Protein AF-A0AAN4ZI98-F1 (afdb_monomer_lite)

Radius of gyration: 16.09 Å; chains: 1; bounding box: 43×40×34 Å

pLDDT: mean 83.06, std 13.45, range [39.44, 96.44]

Structure (mmCIF, N/CA/C/O backbone):
data_AF-A0AAN4ZI98-F1
#
_entry.id   AF-A0AAN4ZI98-F1
#
loop_
_atom_site.group_PDB
_atom_site.id
_atom_site.type_symbol
_atom_site.label_atom_id
_atom_site.label_alt_id
_atom_site.label_comp_id
_atom_site.label_asym_id
_atom_site.label_entity_id
_atom_site.label_seq_id
_atom_site.pdbx_PDB_ins_code
_atom_site.Cartn_x
_atom_site.Cartn_y
_atom_site.Cartn_z
_atom_site.occupancy
_atom_site.B_iso_or_equiv
_atom_site.auth_seq_id
_atom_site.auth_comp_id
_atom_site.auth_asym_id
_atom_site.auth_atom_id
_atom_site.pdbx_PDB_model_num
ATOM 1 N N . ALA A 1 1 ? -13.590 -30.250 -12.563 1.00 41.94 1 ALA A N 1
ATOM 2 C CA . ALA A 1 1 ? -13.206 -28.828 -12.480 1.00 41.94 1 ALA A CA 1
ATOM 3 C C . ALA A 1 1 ? -14.104 -28.148 -11.459 1.00 41.94 1 ALA A C 1
ATOM 5 O O . ALA A 1 1 ? -15.319 -28.166 -11.634 1.00 41.94 1 ALA A O 1
ATOM 6 N N . ILE A 1 2 ? -13.540 -27.618 -10.373 1.00 40.16 2 ILE A N 1
ATOM 7 C CA . ILE A 1 2 ? -14.292 -26.759 -9.455 1.00 40.16 2 ILE A CA 1
ATOM 8 C C . ILE A 1 2 ? -14.674 -25.524 -10.275 1.00 40.16 2 ILE A C 1
ATOM 10 O O . ILE A 1 2 ? -13.798 -24.783 -10.714 1.00 40.16 2 ILE A O 1
ATOM 14 N N . LYS A 1 3 ? -15.969 -25.350 -10.568 1.00 39.44 3 LYS A N 1
ATOM 15 C CA . LYS A 1 3 ? -16.488 -24.109 -11.150 1.00 39.44 3 LYS A CA 1
ATOM 16 C C . LYS A 1 3 ? -16.166 -23.010 -10.143 1.00 39.44 3 LYS A C 1
ATOM 18 O O . LYS A 1 3 ? -16.832 -22.928 -9.113 1.00 39.44 3 LYS A O 1
ATOM 23 N N . TYR A 1 4 ? -15.136 -22.207 -10.407 1.00 49.66 4 TYR A N 1
ATOM 24 C CA . TYR A 1 4 ? -14.963 -20.945 -9.702 1.00 49.66 4 TYR A CA 1
ATOM 25 C C . TYR A 1 4 ? -16.296 -20.214 -9.826 1.00 49.66 4 TYR A C 1
ATOM 27 O O . TYR A 1 4 ? -16.778 -19.986 -10.938 1.00 49.66 4 TYR A O 1
ATOM 35 N N . ARG A 1 5 ? -16.949 -19.994 -8.677 1.00 48.66 5 ARG A N 1
ATOM 36 C CA . ARG A 1 5 ? -18.193 -19.231 -8.574 1.00 48.66 5 ARG A CA 1
ATOM 37 C C . ARG A 1 5 ? -18.019 -17.999 -9.451 1.00 48.66 5 ARG A C 1
ATOM 39 O O . ARG A 1 5 ? -17.002 -17.321 -9.329 1.00 48.66 5 ARG A O 1
ATOM 46 N N . SER A 1 6 ? -18.973 -17.764 -10.348 1.00 51.09 6 SER A N 1
ATOM 47 C CA . SER A 1 6 ? -19.081 -16.510 -11.086 1.00 51.09 6 SER A CA 1
ATOM 48 C C . SER A 1 6 ? -18.722 -15.367 -10.142 1.00 51.09 6 SER A C 1
ATOM 50 O O . SER A 1 6 ? -19.364 -15.247 -9.092 1.00 51.09 6 SER A O 1
ATOM 52 N N . LEU A 1 7 ? -17.690 -14.582 -10.473 1.00 56.00 7 LEU A N 1
ATOM 53 C CA . LEU A 1 7 ? -17.457 -13.306 -9.799 1.00 56.00 7 LEU A CA 1
ATOM 54 C C . LEU A 1 7 ? -18.823 -12.611 -9.725 1.00 56.00 7 LEU A C 1
ATOM 56 O O . LEU A 1 7 ? -19.497 -12.545 -10.761 1.00 56.00 7 LEU A O 1
ATOM 60 N N . PRO A 1 8 ? -19.301 -12.198 -8.537 1.00 58.81 8 PRO A N 1
ATOM 61 C CA . PRO A 1 8 ? -20.594 -11.543 -8.448 1.00 58.81 8 PRO A CA 1
ATOM 62 C C . PRO A 1 8 ? -20.569 -10.374 -9.431 1.00 58.81 8 PRO A C 1
ATOM 64 O O . PRO A 1 8 ? -19.648 -9.562 -9.373 1.00 58.81 8 PRO A O 1
ATOM 67 N N . GLN A 1 9 ? -21.555 -10.279 -10.330 1.00 68.56 9 GLN A N 1
ATOM 68 C CA . GLN A 1 9 ? -21.661 -9.203 -11.335 1.00 68.56 9 GLN A CA 1
ATOM 69 C C . GLN A 1 9 ? -21.655 -7.788 -10.712 1.00 68.56 9 GLN A C 1
ATOM 71 O O . GLN A 1 9 ? -21.629 -6.782 -11.415 1.00 68.56 9 GLN A O 1
ATOM 76 N N . HIS A 1 10 ? -21.674 -7.709 -9.384 1.00 85.75 10 HIS A N 1
ATOM 77 C CA . HIS A 1 10 ? -21.617 -6.516 -8.560 1.00 85.75 10 HIS A CA 1
ATOM 78 C C . HIS A 1 10 ? -20.208 -5.980 -8.316 1.00 85.75 10 HIS A C 1
ATOM 80 O O . HIS A 1 10 ? -20.113 -4.856 -7.839 1.00 85.75 10 HIS A O 1
ATOM 86 N N . PHE A 1 11 ? -19.139 -6.719 -8.630 1.00 90.25 11 PHE A N 1
ATOM 87 C CA . PHE A 1 11 ? -17.771 -6.271 -8.357 1.00 90.25 11 PHE A CA 1
ATOM 88 C C . PHE A 1 11 ? -16.889 -6.252 -9.601 1.00 90.25 11 PHE A C 1
ATOM 90 O O . PHE A 1 11 ? -17.046 -7.067 -10.514 1.00 90.25 11 PHE A O 1
ATOM 97 N N . ARG A 1 12 ? -15.931 -5.326 -9.615 1.00 91.50 12 ARG A N 1
ATOM 98 C CA . ARG A 1 12 ? -14.900 -5.209 -10.648 1.00 91.50 12 ARG A CA 1
ATOM 99 C C . ARG A 1 12 ? -13.541 -5.044 -9.999 1.00 91.50 12 ARG A C 1
ATOM 101 O O . ARG A 1 12 ? -13.379 -4.253 -9.078 1.00 91.50 12 ARG A O 1
ATOM 108 N N . PHE A 1 13 ? -12.571 -5.781 -10.519 1.00 92.19 13 PHE A N 1
ATOM 109 C CA . PHE A 1 13 ? -11.185 -5.711 -10.087 1.00 92.19 13 PHE A CA 1
ATOM 110 C C . PHE A 1 13 ? -10.368 -5.000 -11.156 1.00 92.19 13 PHE A C 1
ATOM 112 O O . PHE A 1 13 ? -10.475 -5.325 -12.340 1.00 92.19 13 PHE A O 1
ATOM 119 N N . GLU A 1 14 ? -9.548 -4.048 -10.735 1.00 92.94 14 GLU A N 1
ATOM 120 C CA . GLU A 1 14 ? -8.612 -3.346 -11.605 1.00 92.94 14 GLU A CA 1
ATOM 121 C C . GLU A 1 14 ? -7.183 -3.495 -11.082 1.00 92.94 14 GLU A C 1
ATOM 123 O O . GLU A 1 14 ? -6.971 -3.455 -9.868 1.00 92.94 14 GLU A O 1
ATOM 128 N N . PRO A 1 15 ? -6.175 -3.624 -11.961 1.00 93.62 15 PRO A N 1
ATOM 129 C CA . PRO A 1 15 ? -4.786 -3.502 -11.548 1.00 93.62 15 PRO A CA 1
ATOM 130 C C . PRO A 1 15 ? -4.524 -2.125 -10.929 1.00 93.62 15 PRO A C 1
ATOM 132 O O . PRO A 1 15 ? -4.861 -1.091 -11.512 1.00 93.62 15 PRO A O 1
ATOM 135 N N . ILE A 1 16 ? -3.871 -2.104 -9.770 1.00 94.19 16 ILE A N 1
ATOM 136 C CA . ILE A 1 16 ? -3.456 -0.857 -9.120 1.00 94.19 16 ILE A CA 1
ATOM 137 C C . ILE A 1 16 ? -2.446 -0.097 -9.996 1.00 94.19 16 ILE A C 1
ATOM 139 O O . ILE A 1 16 ? -1.593 -0.694 -10.653 1.00 94.19 16 ILE A O 1
ATOM 143 N N . ARG A 1 17 ? -2.572 1.236 -10.010 1.00 93.62 17 ARG A N 1
ATOM 144 C CA . ARG A 1 17 ? -1.844 2.202 -10.849 1.00 93.62 17 ARG A CA 1
ATOM 145 C C . ARG A 1 17 ? -1.714 3.519 -10.085 1.00 93.62 17 ARG A C 1
ATOM 147 O O . ARG A 1 17 ? -2.433 3.730 -9.115 1.00 93.62 17 ARG A O 1
ATOM 154 N N . ALA A 1 18 ? -0.861 4.425 -10.562 1.00 93.69 18 ALA A N 1
ATOM 155 C CA . ALA A 1 18 ? -0.568 5.695 -9.890 1.00 93.69 18 ALA A CA 1
ATOM 156 C C . ALA A 1 18 ? -1.815 6.525 -9.526 1.00 93.69 18 ALA A C 1
ATOM 158 O O . ALA A 1 18 ? -1.909 7.036 -8.415 1.00 93.69 18 ALA A O 1
ATOM 159 N N . HIS A 1 19 ? -2.809 6.608 -10.416 1.00 94.69 19 HIS A N 1
ATOM 160 C CA . HIS A 1 19 ? -4.032 7.383 -10.165 1.00 94.69 19 HIS A CA 1
ATOM 161 C C . HIS A 1 19 ? -4.936 6.792 -9.069 1.00 94.69 19 HIS A C 1
ATOM 163 O O . HIS A 1 19 ? -5.827 7.483 -8.586 1.00 94.69 19 HIS A O 1
ATOM 169 N N . HIS A 1 20 ? -4.709 5.540 -8.658 1.00 95.88 20 HIS A N 1
ATOM 170 C CA . HIS A 1 20 ? -5.452 4.904 -7.573 1.00 95.88 20 HIS A CA 1
ATOM 171 C C . HIS A 1 20 ? -4.945 5.312 -6.183 1.00 95.88 20 HIS A C 1
ATOM 173 O O . HIS A 1 20 ? -5.630 5.036 -5.203 1.00 95.88 20 HIS A O 1
ATOM 179 N N . LEU A 1 21 ? -3.782 5.972 -6.068 1.00 95.31 21 LEU A N 1
ATOM 180 C CA . LEU A 1 21 ? -3.165 6.286 -4.772 1.00 95.31 21 LEU A CA 1
ATOM 181 C C . LEU A 1 21 ? -4.126 6.966 -3.773 1.00 95.31 21 LEU A C 1
ATOM 183 O O . LEU A 1 21 ? -4.202 6.483 -2.646 1.00 95.31 21 LEU A O 1
ATOM 187 N N . PRO A 1 22 ? -4.928 7.989 -4.141 1.00 95.88 22 PRO A N 1
ATOM 188 C CA . PRO A 1 22 ? -5.882 8.584 -3.202 1.00 95.88 22 PRO A CA 1
ATOM 189 C C . PRO A 1 22 ? -6.909 7.577 -2.661 1.00 95.88 22 PRO A C 1
ATOM 191 O O . PRO A 1 22 ? -7.165 7.532 -1.462 1.00 95.88 22 PRO A O 1
ATOM 194 N N . GLN A 1 23 ? -7.443 6.708 -3.525 1.00 96.44 23 GLN A N 1
ATOM 195 C CA . GLN A 1 23 ? -8.422 5.688 -3.133 1.00 96.44 23 GLN A CA 1
ATOM 196 C C . GLN A 1 23 ? -7.801 4.606 -2.244 1.00 96.44 23 GLN A C 1
ATOM 198 O O . GLN A 1 23 ? -8.464 4.088 -1.346 1.00 96.44 23 GLN A O 1
ATOM 203 N N . LEU A 1 24 ? -6.531 4.271 -2.484 1.00 95.50 24 LEU A N 1
ATOM 204 C CA . LEU A 1 24 ? -5.779 3.344 -1.642 1.00 95.50 24 LEU A CA 1
ATOM 205 C C . LEU A 1 24 ? -5.535 3.933 -0.254 1.00 95.50 24 LEU A C 1
ATOM 207 O O . LEU A 1 24 ? -5.764 3.236 0.727 1.00 95.50 24 LEU A O 1
ATOM 211 N N . MET A 1 25 ? -5.181 5.218 -0.158 1.00 95.00 25 MET A N 1
ATOM 212 C CA . MET A 1 25 ? -5.038 5.901 1.133 1.00 95.00 25 MET A CA 1
ATOM 213 C C . MET A 1 25 ? -6.348 5.901 1.929 1.00 95.00 25 MET A C 1
ATOM 215 O O . MET A 1 25 ? -6.334 5.630 3.130 1.00 95.00 25 MET A O 1
ATOM 219 N N . ASP A 1 26 ? -7.486 6.140 1.274 1.00 94.75 26 ASP A N 1
ATOM 220 C CA . ASP A 1 26 ? -8.800 6.093 1.929 1.00 94.75 26 ASP A CA 1
ATOM 221 C C . ASP A 1 26 ? -9.171 4.674 2.394 1.00 94.75 26 ASP A C 1
ATOM 223 O O . ASP A 1 26 ? -9.702 4.484 3.493 1.00 94.75 26 ASP A O 1
ATOM 227 N N . LEU A 1 27 ? -8.876 3.655 1.579 1.00 94.75 27 LEU A N 1
ATOM 228 C CA . LEU A 1 27 ? -9.049 2.249 1.950 1.00 94.75 27 LEU A CA 1
ATOM 229 C C . LEU A 1 27 ? -8.142 1.851 3.120 1.00 94.75 27 LEU A C 1
ATOM 231 O O . LEU A 1 27 ? -8.621 1.238 4.072 1.00 94.75 27 LEU A O 1
ATOM 235 N N . GLY A 1 28 ? -6.864 2.223 3.069 1.00 92.25 28 GLY A N 1
ATOM 236 C CA . GLY A 1 28 ? -5.880 1.936 4.106 1.00 92.25 28 GLY A CA 1
ATOM 237 C C . GLY A 1 28 ? -6.194 2.638 5.426 1.00 92.25 28 GLY A C 1
ATOM 238 O O . GLY A 1 28 ? -6.060 2.027 6.481 1.00 92.25 28 GLY A O 1
ATOM 239 N N . LYS A 1 29 ? -6.727 3.866 5.383 1.00 91.88 29 LYS A N 1
ATOM 240 C CA . LYS A 1 29 ? -7.248 4.551 6.575 1.00 91.88 29 LYS A CA 1
ATOM 241 C C . LYS A 1 29 ? -8.344 3.738 7.263 1.00 91.88 29 LYS A C 1
ATOM 243 O O . LYS A 1 29 ? -8.290 3.577 8.477 1.00 91.88 29 LYS A O 1
ATOM 248 N N . ARG A 1 30 ? -9.328 3.236 6.506 1.00 90.00 30 ARG A N 1
ATOM 249 C CA . ARG A 1 30 ? -10.403 2.392 7.063 1.00 90.00 30 ARG A CA 1
ATOM 250 C C . ARG A 1 30 ? -9.850 1.084 7.621 1.00 90.00 30 ARG A C 1
ATOM 252 O O . ARG A 1 30 ? -10.215 0.698 8.718 1.00 90.00 30 ARG A O 1
ATOM 259 N N . TYR A 1 31 ? -8.923 0.454 6.901 1.00 88.31 31 TYR A N 1
ATOM 260 C CA . TYR A 1 31 ? -8.255 -0.758 7.369 1.00 88.31 31 TYR A CA 1
ATOM 261 C C . TYR A 1 31 ? -7.542 -0.544 8.711 1.00 88.31 31 TYR A C 1
ATOM 263 O O . TYR A 1 31 ? -7.766 -1.316 9.632 1.00 88.31 31 TYR A O 1
ATOM 271 N N . LEU A 1 32 ? -6.749 0.525 8.856 1.00 88.38 32 LEU A N 1
ATOM 272 C CA . LEU A 1 32 ? -6.025 0.828 10.099 1.00 88.38 32 LEU A CA 1
ATOM 273 C C . LEU A 1 32 ? -6.949 1.028 11.306 1.00 88.38 32 LEU A C 1
ATOM 275 O O . LEU A 1 32 ? -6.560 0.706 12.422 1.00 88.38 32 LEU A O 1
ATOM 279 N N . GLN A 1 33 ? -8.163 1.546 11.097 1.00 87.69 33 GLN A N 1
ATOM 280 C CA . GLN A 1 33 ? -9.143 1.716 12.176 1.00 87.69 33 GLN A CA 1
ATOM 281 C C . GLN A 1 33 ? -9.622 0.376 12.747 1.00 87.69 33 GLN A C 1
ATOM 283 O O . GLN A 1 33 ? -9.932 0.305 13.936 1.00 87.69 33 GLN A O 1
ATOM 288 N N . ASP A 1 34 ? -9.636 -0.670 11.921 1.00 88.06 34 ASP A N 1
ATOM 289 C CA . ASP A 1 34 ? -10.156 -1.995 12.262 1.00 88.06 34 ASP A CA 1
ATOM 290 C C . ASP A 1 34 ? -9.043 -3.043 12.474 1.00 88.06 34 ASP A C 1
ATOM 292 O O . ASP A 1 34 ? -9.329 -4.184 12.838 1.00 88.06 34 ASP A O 1
ATOM 296 N N . GLU A 1 35 ? -7.773 -2.692 12.240 1.00 88.00 35 GLU A N 1
ATOM 297 C CA . GLU A 1 35 ? -6.647 -3.626 12.312 1.00 88.00 35 GLU A CA 1
ATOM 298 C C . GLU A 1 35 ? -6.212 -3.851 13.776 1.00 88.00 35 GLU A C 1
ATOM 300 O O . GLU A 1 35 ? -5.832 -2.894 14.457 1.00 88.00 35 GLU A O 1
ATOM 305 N N . PRO A 1 36 ? -6.251 -5.095 14.296 1.00 86.75 36 PRO A N 1
ATOM 306 C CA . PRO A 1 36 ? -6.023 -5.363 15.717 1.00 86.75 36 PRO A CA 1
ATOM 307 C C . PRO A 1 36 ? -4.668 -4.894 16.258 1.00 86.75 36 PRO A C 1
ATOM 309 O O . PRO A 1 36 ? -4.599 -4.430 17.398 1.00 86.75 36 PRO A O 1
ATOM 312 N N . VAL A 1 37 ? -3.588 -5.003 15.477 1.00 84.31 37 VAL A N 1
ATOM 313 C CA . VAL A 1 37 ? -2.251 -4.563 15.904 1.00 84.31 37 VAL A CA 1
ATOM 314 C C . VAL A 1 37 ? -2.178 -3.037 15.942 1.00 84.31 37 VAL A C 1
ATOM 316 O O . VAL A 1 37 ? -1.685 -2.476 16.919 1.00 84.31 37 VAL A O 1
ATOM 319 N N . ALA A 1 38 ? -2.733 -2.352 14.943 1.00 84.25 38 ALA A N 1
ATOM 320 C CA . ALA A 1 38 ? -2.849 -0.901 14.922 1.00 84.25 38 ALA A CA 1
ATOM 321 C C . ALA A 1 38 ? -3.646 -0.388 16.131 1.00 84.25 38 ALA A C 1
ATOM 323 O O . ALA A 1 38 ? -3.205 0.550 16.796 1.00 84.25 38 ALA A O 1
ATOM 324 N N . GLN A 1 39 ? -4.759 -1.043 16.480 1.00 86.25 39 GLN A N 1
ATOM 325 C CA . GLN A 1 39 ? -5.527 -0.716 17.685 1.00 86.25 39 GLN A CA 1
ATOM 326 C C . GLN A 1 39 ? -4.714 -0.938 18.968 1.00 86.25 39 GLN A C 1
ATOM 328 O O . GLN A 1 39 ? -4.700 -0.068 19.839 1.00 86.25 39 GLN A O 1
ATOM 333 N N . ALA A 1 40 ? -4.005 -2.067 19.079 1.00 85.25 40 ALA A N 1
ATOM 334 C CA . ALA A 1 40 ? -3.186 -2.384 20.250 1.00 85.25 40 ALA A CA 1
ATOM 335 C C . ALA A 1 40 ? -2.026 -1.393 20.458 1.00 85.25 40 ALA A C 1
ATOM 337 O O . ALA A 1 40 ? -1.650 -1.118 21.597 1.00 85.25 40 ALA A O 1
ATOM 338 N N . LEU A 1 41 ? -1.482 -0.841 19.371 1.00 81.94 41 LEU A N 1
ATOM 339 C CA . LEU A 1 41 ? -0.369 0.112 19.390 1.00 81.94 41 LEU A CA 1
ATOM 340 C C . LEU A 1 41 ? -0.814 1.584 19.415 1.00 81.94 41 LEU A C 1
ATOM 342 O O . LEU A 1 41 ? 0.033 2.477 19.457 1.00 81.94 41 LEU A O 1
ATOM 346 N N . GLY A 1 42 ? -2.122 1.865 19.386 1.00 84.50 42 GLY A N 1
ATOM 347 C CA . GLY A 1 42 ? -2.633 3.237 19.292 1.00 84.50 42 GLY A CA 1
ATOM 348 C C . GLY A 1 42 ? -2.234 3.935 17.984 1.00 84.50 42 GLY A C 1
ATOM 349 O O . GLY A 1 42 ? -2.064 5.157 17.941 1.00 84.50 42 GLY A O 1
ATOM 350 N N . THR A 1 43 ? -2.040 3.159 16.921 1.00 83.69 43 THR A N 1
ATOM 351 C CA . THR A 1 43 ? -1.689 3.652 15.591 1.00 83.69 43 THR A CA 1
ATOM 352 C C . THR A 1 43 ? -2.886 4.367 14.964 1.00 83.69 43 THR A C 1
ATOM 354 O O . THR A 1 43 ? -4.008 3.865 14.974 1.00 83.69 43 THR A O 1
ATOM 357 N N . THR A 1 44 ? -2.649 5.540 14.380 1.00 84.56 44 THR A N 1
ATOM 358 C CA . THR A 1 44 ? -3.647 6.331 13.653 1.00 84.56 44 THR A CA 1
ATOM 359 C C . THR A 1 44 ? -3.151 6.643 12.246 1.00 84.56 44 THR A C 1
ATOM 361 O O . THR A 1 44 ? -1.961 6.550 11.947 1.00 84.56 44 THR A O 1
ATOM 364 N N . ILE A 1 45 ? -4.048 7.058 11.351 1.00 84.69 45 ILE A N 1
ATOM 365 C CA . ILE A 1 45 ? -3.623 7.471 10.008 1.00 84.69 45 ILE A CA 1
ATOM 366 C C . ILE A 1 45 ? -2.688 8.683 10.066 1.00 84.69 45 ILE A C 1
ATOM 368 O O . ILE A 1 45 ? -1.785 8.793 9.247 1.00 84.69 45 ILE A O 1
ATOM 372 N N . GLU A 1 46 ? -2.866 9.584 11.031 1.00 85.56 46 GLU A N 1
ATOM 373 C CA . GLU A 1 46 ? -2.027 10.769 11.202 1.00 85.56 46 GLU A CA 1
ATOM 374 C C . GLU A 1 46 ? -0.587 10.392 11.557 1.00 85.56 46 GLU A C 1
ATOM 376 O O . GLU A 1 46 ? 0.339 11.023 11.052 1.00 85.56 46 GLU A O 1
ATOM 381 N N . ASN A 1 47 ? -0.400 9.354 12.378 1.00 85.06 47 ASN A N 1
ATOM 382 C CA . ASN A 1 47 ? 0.925 8.905 12.796 1.00 85.06 47 ASN A CA 1
ATOM 383 C C . ASN A 1 47 ? 1.524 7.803 11.911 1.00 85.06 47 ASN A C 1
ATOM 385 O O . ASN A 1 47 ? 2.665 7.447 12.155 1.00 85.06 47 ASN A O 1
ATOM 389 N N . THR A 1 48 ? 0.808 7.289 10.900 1.00 87.06 48 THR A N 1
ATOM 390 C CA . THR A 1 48 ? 1.324 6.283 9.940 1.00 87.06 48 THR A CA 1
ATOM 391 C C . THR A 1 48 ? 1.132 6.629 8.473 1.00 87.06 48 THR A C 1
ATOM 393 O O . THR A 1 48 ? 1.328 5.788 7.590 1.00 87.06 48 THR A O 1
ATOM 396 N N . ARG A 1 49 ? 0.767 7.880 8.182 1.00 89.75 49 ARG A N 1
ATOM 397 C CA . ARG A 1 49 ? 0.465 8.332 6.824 1.00 89.75 49 ARG A CA 1
ATOM 398 C C . ARG A 1 49 ? 1.608 8.054 5.854 1.00 89.75 49 ARG A C 1
ATOM 400 O O . ARG A 1 49 ? 1.340 7.568 4.758 1.00 89.75 49 ARG A O 1
ATOM 407 N N . ASN A 1 50 ? 2.846 8.369 6.235 1.00 89.62 50 ASN A N 1
ATOM 408 C CA . ASN A 1 50 ? 3.987 8.273 5.328 1.00 89.62 50 ASN A CA 1
ATOM 409 C C . ASN A 1 50 ? 4.349 6.808 5.085 1.00 89.62 50 ASN A C 1
ATOM 411 O O . ASN A 1 50 ? 4.632 6.431 3.948 1.00 89.62 50 ASN A O 1
ATOM 415 N N . GLY A 1 51 ? 4.282 5.978 6.131 1.00 87.94 51 GLY A N 1
ATOM 416 C CA . GLY A 1 51 ? 4.444 4.528 6.009 1.00 87.94 51 GLY A CA 1
ATOM 417 C C . GLY A 1 51 ? 3.396 3.902 5.089 1.00 87.94 51 GLY A C 1
ATOM 418 O O . GLY A 1 51 ? 3.742 3.176 4.156 1.00 87.94 51 GLY A O 1
ATOM 419 N N . LEU A 1 52 ? 2.119 4.232 5.292 1.00 89.62 52 LEU A N 1
ATOM 420 C CA . LEU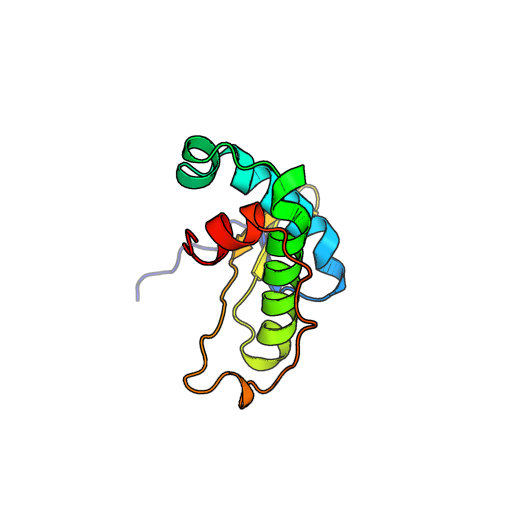 A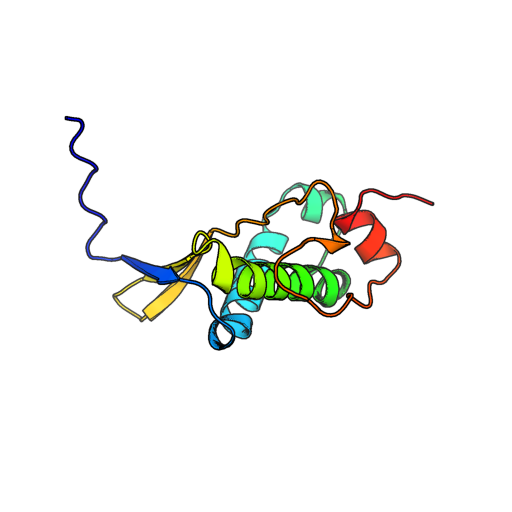 1 52 ? 1.022 3.714 4.473 1.00 89.62 52 LEU A CA 1
ATOM 421 C C . LEU A 1 52 ? 1.117 4.183 3.014 1.00 89.62 52 LEU A C 1
ATOM 423 O O . LEU A 1 52 ? 0.949 3.385 2.089 1.00 89.62 52 LEU A O 1
ATOM 427 N N . GLU A 1 53 ? 1.416 5.463 2.795 1.00 91.75 53 GLU A N 1
ATOM 428 C CA . GLU A 1 53 ? 1.593 6.013 1.451 1.00 91.75 53 GLU A CA 1
ATOM 429 C C . GLU A 1 53 ? 2.752 5.334 0.723 1.00 91.75 53 GLU A C 1
ATOM 431 O O . GLU A 1 53 ? 2.600 4.929 -0.431 1.00 91.75 53 GLU A O 1
ATOM 436 N N . TYR A 1 54 ? 3.878 5.135 1.406 1.00 90.00 54 TYR A N 1
ATOM 437 C CA . TYR A 1 54 ? 5.022 4.425 0.850 1.00 90.00 54 TYR A CA 1
ATOM 438 C C . TYR A 1 54 ? 4.693 2.992 0.459 1.00 90.00 54 TYR A C 1
ATOM 440 O O . TYR A 1 54 ? 5.037 2.567 -0.642 1.00 90.00 54 TYR A O 1
ATOM 448 N N . LEU A 1 55 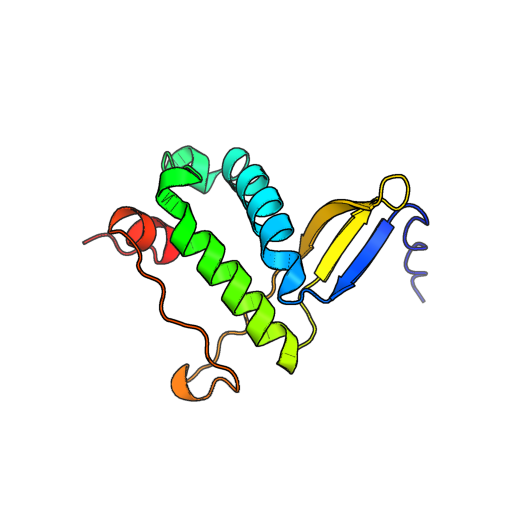? 3.977 2.261 1.313 1.00 88.94 55 LEU A N 1
ATOM 449 C CA . LEU A 1 55 ? 3.514 0.918 0.988 1.00 88.94 55 LEU A CA 1
ATOM 450 C C . LEU A 1 55 ? 2.658 0.933 -0.290 1.00 88.94 55 LEU A C 1
ATOM 452 O O . LEU A 1 55 ? 2.922 0.184 -1.232 1.00 88.94 55 LEU A O 1
ATOM 456 N N . HIS A 1 56 ? 1.690 1.841 -0.407 1.00 92.31 56 HIS A N 1
ATOM 457 C CA . HIS A 1 56 ? 0.888 1.942 -1.629 1.00 92.31 56 HIS A CA 1
ATOM 458 C C . HIS A 1 56 ? 1.706 2.340 -2.864 1.00 92.31 56 HIS A C 1
ATOM 460 O O . HIS A 1 56 ? 1.503 1.763 -3.936 1.00 92.31 56 HIS A O 1
ATOM 466 N N . GLN A 1 57 ? 2.658 3.263 -2.737 1.00 91.62 57 GLN A N 1
ATOM 467 C CA . GLN A 1 57 ? 3.565 3.634 -3.827 1.00 91.62 57 GLN A CA 1
ATOM 468 C C . GLN A 1 57 ? 4.458 2.461 -4.250 1.00 91.62 57 GLN A C 1
ATOM 470 O O . GLN A 1 57 ? 4.621 2.214 -5.448 1.00 91.62 57 GLN A O 1
ATOM 475 N N . TYR A 1 58 ? 4.964 1.688 -3.289 1.00 89.19 58 TYR A N 1
ATOM 476 C CA . TYR A 1 58 ? 5.728 0.473 -3.549 1.00 89.19 58 TYR A CA 1
ATOM 477 C C . TYR A 1 58 ? 4.892 -0.547 -4.312 1.00 89.19 58 TYR A C 1
ATOM 479 O O . TYR A 1 58 ? 5.339 -1.081 -5.326 1.00 89.19 58 TYR A O 1
ATOM 487 N N . ALA A 1 59 ? 3.656 -0.780 -3.873 1.00 90.12 59 ALA A N 1
ATOM 488 C CA . ALA A 1 59 ? 2.735 -1.679 -4.550 1.00 90.12 59 ALA A CA 1
ATOM 489 C C . ALA A 1 59 ? 2.444 -1.233 -5.986 1.00 90.12 59 ALA A C 1
ATOM 491 O O . ALA A 1 59 ? 2.471 -2.060 -6.892 1.00 90.12 59 ALA A O 1
ATOM 492 N N . ILE A 1 60 ? 2.212 0.066 -6.213 1.00 91.88 60 ILE A N 1
ATOM 493 C CA . ILE A 1 60 ? 2.013 0.643 -7.551 1.00 91.88 60 ILE A CA 1
ATOM 494 C C . ILE A 1 60 ? 3.237 0.387 -8.440 1.00 91.88 60 ILE A C 1
ATOM 496 O O . ILE A 1 60 ? 3.080 -0.073 -9.574 1.00 91.88 60 ILE A O 1
ATOM 500 N N . ALA A 1 61 ? 4.443 0.655 -7.933 1.00 90.12 61 ALA A N 1
ATOM 501 C CA . ALA A 1 61 ? 5.686 0.449 -8.672 1.00 90.12 61 ALA A CA 1
ATOM 502 C C . ALA A 1 61 ? 5.911 -1.038 -8.988 1.00 90.12 61 ALA A C 1
ATOM 504 O O . ALA A 1 61 ? 6.130 -1.400 -10.145 1.00 90.12 61 ALA A O 1
ATOM 505 N N . ALA A 1 62 ? 5.754 -1.912 -7.994 1.00 88.69 62 ALA A N 1
ATOM 506 C CA . ALA A 1 62 ? 5.849 -3.359 -8.154 1.00 88.69 62 ALA A CA 1
ATOM 507 C C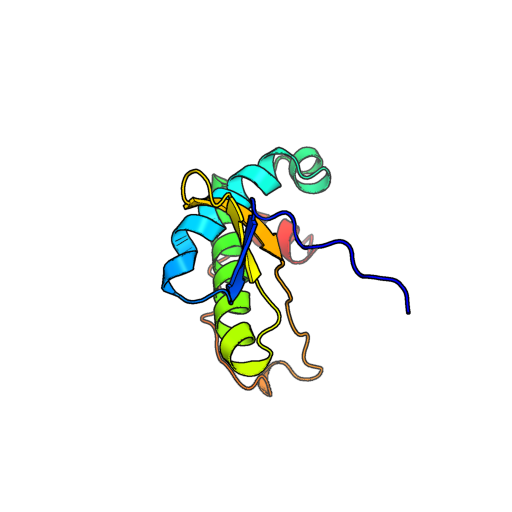 . ALA A 1 62 ? 4.820 -3.906 -9.155 1.00 88.69 62 ALA A C 1
ATOM 509 O O . ALA A 1 62 ? 5.119 -4.828 -9.918 1.00 88.69 62 ALA A O 1
ATOM 510 N N . ASN A 1 63 ? 3.621 -3.318 -9.210 1.00 89.62 63 ASN A N 1
ATOM 511 C CA . ASN A 1 63 ? 2.571 -3.769 -10.117 1.00 89.62 63 ASN A CA 1
ATOM 512 C C . ASN A 1 63 ? 2.920 -3.573 -11.596 1.00 89.62 63 ASN A C 1
ATOM 514 O O . ASN A 1 63 ? 2.384 -4.294 -12.434 1.00 89.62 63 ASN A O 1
ATOM 518 N N . SER A 1 64 ? 3.837 -2.653 -11.917 1.00 82.06 64 SER A N 1
ATOM 519 C CA . SER A 1 64 ? 4.363 -2.494 -13.281 1.00 82.06 64 SER A CA 1
ATOM 520 C C . SER A 1 64 ? 5.172 -3.707 -13.762 1.00 82.06 64 SER A C 1
ATOM 522 O O . SER A 1 64 ? 5.355 -3.879 -14.965 1.00 82.06 64 SER A O 1
ATOM 524 N N . VAL A 1 65 ? 5.612 -4.566 -12.835 1.00 82.38 65 VAL A N 1
ATOM 525 C CA . VAL A 1 65 ? 6.453 -5.735 -13.114 1.00 82.38 65 VAL A CA 1
ATOM 526 C C . VAL A 1 65 ? 5.719 -7.043 -12.843 1.00 82.38 65 VAL A C 1
ATOM 528 O O . VAL A 1 65 ? 5.808 -7.971 -13.641 1.00 82.38 65 VAL A O 1
ATOM 531 N N . VAL A 1 66 ? 5.004 -7.134 -11.718 1.00 78.56 66 VAL A N 1
ATOM 532 C CA . VAL A 1 66 ? 4.402 -8.397 -11.253 1.00 78.56 66 VAL A CA 1
ATOM 533 C C . VAL A 1 66 ? 2.894 -8.463 -11.531 1.00 78.56 66 VAL A C 1
ATOM 535 O O . VAL A 1 66 ? 2.344 -9.554 -11.608 1.00 78.56 66 VAL A O 1
ATOM 538 N N . ALA A 1 67 ? 2.227 -7.319 -11.741 1.00 80.38 67 ALA A N 1
ATOM 539 C CA . ALA A 1 67 ? 0.799 -7.202 -12.073 1.00 80.38 67 ALA A CA 1
ATOM 540 C C . ALA A 1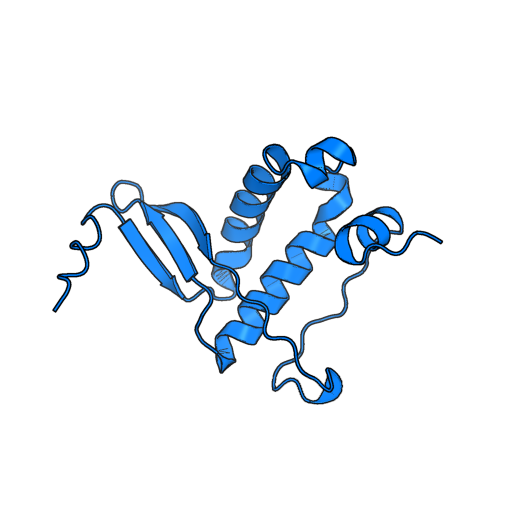 67 ? -0.169 -7.989 -11.152 1.00 80.38 67 ALA A C 1
ATOM 542 O O . ALA A 1 67 ? -1.214 -8.467 -11.594 1.00 80.38 67 ALA A O 1
ATOM 543 N N . THR A 1 68 ? 0.169 -8.130 -9.869 1.00 83.88 68 THR A N 1
ATOM 544 C CA . THR A 1 68 ? -0.571 -8.938 -8.886 1.00 83.88 68 THR A CA 1
ATOM 545 C C . THR A 1 68 ? -1.461 -8.133 -7.937 1.00 83.88 68 THR A C 1
ATOM 547 O O . THR A 1 68 ? -2.405 -8.686 -7.377 1.00 83.88 68 THR A O 1
ATOM 550 N N . SER A 1 69 ? -1.195 -6.840 -7.750 1.00 93.19 69 SER A N 1
ATOM 551 C CA . SER A 1 69 ? -1.974 -5.981 -6.853 1.00 93.19 69 SER A CA 1
ATOM 552 C C . SER A 1 69 ? -3.222 -5.436 -7.553 1.00 93.19 69 SER A C 1
ATOM 554 O O . SER A 1 69 ? -3.162 -4.963 -8.696 1.00 93.19 69 SER A O 1
ATOM 556 N N . GLN A 1 70 ? -4.361 -5.473 -6.863 1.00 95.19 70 GLN A N 1
ATOM 557 C CA . GLN A 1 70 ? -5.669 -5.125 -7.420 1.00 95.19 70 GLN A CA 1
ATOM 558 C C . GLN A 1 70 ? -6.476 -4.242 -6.472 1.00 95.19 70 GLN A C 1
ATOM 560 O O . GLN A 1 70 ? -6.415 -4.396 -5.255 1.00 95.19 70 GLN A O 1
ATOM 565 N N . ILE A 1 71 ? -7.278 -3.348 -7.038 1.00 95.94 71 ILE A N 1
ATOM 566 C CA . ILE A 1 71 ? -8.314 -2.595 -6.332 1.00 95.94 71 ILE A CA 1
ATOM 567 C C . ILE A 1 71 ? -9.682 -3.139 -6.753 1.00 95.94 71 ILE A C 1
ATOM 569 O O . ILE A 1 71 ? -9.894 -3.484 -7.917 1.00 95.94 71 ILE A O 1
ATOM 573 N N . CYS A 1 72 ? -10.588 -3.275 -5.789 1.00 95.25 72 CYS A N 1
ATOM 574 C CA . CYS A 1 72 ? -11.930 -3.803 -5.990 1.00 95.25 72 CYS A CA 1
ATOM 575 C C . CYS A 1 72 ? -12.957 -2.679 -5.863 1.00 95.25 72 CYS A C 1
ATOM 577 O O . CYS A 1 72 ? -12.957 -1.935 -4.877 1.00 95.25 72 CYS A O 1
ATOM 579 N N . TYR A 1 73 ? -13.853 -2.605 -6.840 1.00 94.88 73 TYR A N 1
ATOM 580 C CA . TYR A 1 73 ? -14.965 -1.670 -6.880 1.00 94.88 73 TYR A CA 1
ATOM 581 C C . TYR A 1 73 ? -16.294 -2.400 -6.798 1.00 94.88 73 TYR A C 1
ATOM 583 O O . TYR A 1 73 ? -16.475 -3.453 -7.412 1.00 94.88 73 TYR A O 1
ATOM 591 N N . GLU A 1 74 ? -17.252 -1.786 -6.115 1.00 93.62 74 GLU A N 1
ATOM 592 C CA . GLU A 1 74 ? -18.663 -2.100 -6.294 1.00 93.62 74 GLU A CA 1
ATOM 593 C C . GLU A 1 74 ? -19.177 -1.429 -7.581 1.00 93.62 74 GLU A C 1
ATOM 595 O O . GLU A 1 74 ? -19.107 -0.213 -7.752 1.00 93.62 74 GLU A O 1
ATOM 600 N N . ASN A 1 75 ? -19.712 -2.219 -8.513 1.00 88.44 75 ASN A N 1
ATOM 601 C CA . ASN A 1 75 ? -20.152 -1.758 -9.833 1.00 88.44 75 ASN A CA 1
ATOM 602 C C . ASN A 1 75 ? -21.328 -0.779 -9.765 1.00 88.44 75 ASN A C 1
ATOM 604 O O . ASN A 1 75 ? -21.474 0.060 -10.648 1.00 88.44 75 ASN A O 1
ATOM 608 N N . LYS A 1 76 ? -22.174 -0.875 -8.732 1.00 89.12 76 LYS A N 1
ATOM 609 C CA . LYS A 1 76 ? -23.397 -0.067 -8.605 1.00 89.12 76 LYS A CA 1
ATOM 610 C C . LYS A 1 76 ? -23.106 1.436 -8.519 1.00 89.12 76 LYS A C 1
ATOM 612 O O . LYS A 1 76 ? -23.870 2.235 -9.048 1.00 89.12 76 LYS A O 1
ATOM 617 N N . ASN A 1 77 ? -22.040 1.808 -7.821 1.00 90.62 77 ASN A N 1
ATOM 618 C CA . ASN A 1 77 ? -21.677 3.191 -7.491 1.00 90.62 77 ASN A CA 1
ATOM 619 C C . ASN A 1 77 ? -20.224 3.529 -7.868 1.00 90.62 77 ASN A C 1
ATOM 621 O O . ASN A 1 77 ? -19.781 4.647 -7.619 1.00 90.62 77 ASN A O 1
ATOM 625 N N . ASN A 1 78 ? -19.487 2.578 -8.453 1.00 89.31 78 ASN A N 1
ATOM 626 C CA . ASN A 1 78 ? -18.058 2.685 -8.741 1.00 89.31 78 ASN A CA 1
ATOM 627 C C . ASN A 1 78 ? -17.224 3.050 -7.496 1.00 89.31 78 ASN A C 1
ATOM 629 O O . ASN A 1 78 ? -16.217 3.755 -7.587 1.00 89.31 78 ASN A O 1
ATOM 633 N N . GLN A 1 79 ? -17.658 2.595 -6.319 1.00 92.19 79 GLN A N 1
ATOM 634 C CA . GLN A 1 79 ? -16.989 2.875 -5.055 1.00 92.19 79 GLN A CA 1
ATOM 635 C C . GLN A 1 79 ? -15.871 1.854 -4.805 1.00 92.19 79 GLN A C 1
ATOM 637 O O . GLN A 1 79 ? -16.125 0.653 -4.914 1.00 92.19 79 GLN A O 1
ATOM 642 N N . PRO A 1 80 ? -14.650 2.284 -4.431 1.00 95.25 80 PRO A N 1
ATOM 643 C CA . PRO A 1 80 ? -13.603 1.368 -4.000 1.00 95.25 80 PRO A CA 1
ATOM 644 C C . PRO A 1 80 ? -13.960 0.767 -2.632 1.00 95.25 80 PRO A C 1
ATOM 646 O O . PRO A 1 80 ? -14.132 1.487 -1.638 1.00 95.25 80 PRO A O 1
ATOM 649 N N . ILE A 1 81 ? -14.060 -0.560 -2.589 1.00 94.19 81 ILE A N 1
ATOM 650 C CA . ILE A 1 81 ? -14.496 -1.329 -1.411 1.00 94.19 81 ILE A CA 1
ATOM 651 C C . ILE A 1 81 ? -13.400 -2.219 -0.827 1.00 94.19 81 ILE A C 1
ATOM 653 O O . ILE A 1 81 ? -13.547 -2.722 0.282 1.00 94.19 81 ILE A O 1
ATOM 657 N N . GLY A 1 82 ? -12.303 -2.426 -1.551 1.00 93.88 82 GLY A N 1
ATOM 658 C CA . GLY A 1 82 ? -11.220 -3.278 -1.084 1.00 93.88 82 GLY A CA 1
ATOM 659 C C . GLY A 1 82 ? -9.979 -3.176 -1.951 1.00 93.88 82 GLY A C 1
ATOM 660 O O . GLY A 1 82 ? -10.010 -2.644 -3.061 1.00 93.88 82 GLY A O 1
ATOM 661 N N . MET A 1 83 ? -8.884 -3.720 -1.437 1.00 94.69 83 MET A N 1
ATOM 662 C CA . MET A 1 83 ? -7.612 -3.813 -2.140 1.00 94.69 83 MET A CA 1
ATOM 663 C C . MET A 1 83 ? -6.916 -5.125 -1.790 1.00 94.69 83 MET A C 1
ATOM 665 O O . MET A 1 83 ? -6.987 -5.595 -0.657 1.00 94.69 83 MET A O 1
ATOM 669 N N . LEU A 1 84 ? -6.228 -5.691 -2.772 1.00 91.69 84 LEU A N 1
ATOM 670 C CA . LEU A 1 84 ? -5.231 -6.734 -2.600 1.00 91.69 84 LEU A CA 1
ATOM 671 C C . LEU A 1 84 ? -3.880 -6.104 -2.913 1.00 91.69 84 LEU A C 1
ATOM 673 O O . LEU A 1 84 ? -3.620 -5.740 -4.062 1.00 91.69 84 LEU A O 1
ATOM 677 N N . ILE A 1 85 ? -3.036 -5.981 -1.894 1.00 90.06 85 ILE A N 1
ATOM 678 C CA . ILE A 1 85 ? -1.687 -5.454 -2.050 1.00 90.06 85 ILE A CA 1
ATOM 679 C C . ILE A 1 85 ? -0.678 -6.589 -1.909 1.00 90.06 85 ILE A C 1
ATOM 681 O O . ILE A 1 85 ? -0.695 -7.317 -0.919 1.00 90.06 85 ILE A O 1
ATOM 685 N N . ILE A 1 86 ? 0.201 -6.732 -2.899 1.00 85.44 86 ILE A N 1
ATOM 686 C CA . ILE A 1 86 ? 1.285 -7.715 -2.896 1.00 85.44 86 ILE A CA 1
ATOM 687 C C . ILE A 1 86 ? 2.620 -6.977 -2.995 1.00 85.44 86 ILE A C 1
ATOM 689 O O . ILE A 1 86 ? 2.884 -6.277 -3.972 1.00 85.44 86 ILE A O 1
ATOM 693 N N . TYR A 1 87 ? 3.467 -7.182 -1.985 1.00 80.75 87 TYR A N 1
ATOM 694 C CA . TYR A 1 87 ? 4.815 -6.626 -1.900 1.00 80.75 87 TYR A CA 1
ATOM 695 C C . TYR A 1 87 ? 5.838 -7.711 -2.259 1.00 80.75 87 TYR A C 1
ATOM 697 O O . TYR A 1 87 ? 6.118 -8.578 -1.429 1.00 80.75 87 TYR A O 1
ATOM 705 N N . PRO A 1 88 ? 6.391 -7.729 -3.483 1.00 80.81 88 PRO A N 1
ATOM 706 C CA . PRO A 1 88 ? 7.459 -8.665 -3.804 1.00 80.81 88 PRO A CA 1
ATOM 707 C C . PRO A 1 88 ? 8.698 -8.363 -2.955 1.00 80.81 88 PRO A C 1
ATOM 709 O O . PRO A 1 88 ? 9.230 -7.257 -2.982 1.00 80.81 88 PRO A O 1
ATOM 712 N N . THR A 1 89 ? 9.186 -9.361 -2.222 1.00 80.12 89 THR A N 1
ATOM 713 C CA . THR A 1 89 ? 10.452 -9.262 -1.490 1.00 80.12 89 THR A CA 1
ATOM 714 C C . THR A 1 89 ? 11.588 -9.793 -2.357 1.00 80.12 89 THR A C 1
ATOM 716 O O . THR A 1 89 ? 11.573 -10.948 -2.787 1.00 80.12 89 THR A O 1
ATOM 719 N N . TYR A 1 90 ? 12.597 -8.961 -2.605 1.00 80.19 90 TYR A N 1
ATOM 720 C CA . TYR A 1 90 ? 13.795 -9.345 -3.350 1.00 80.19 90 TYR A CA 1
ATOM 721 C C . TYR A 1 90 ? 14.917 -9.719 -2.380 1.00 80.19 90 TYR A C 1
ATOM 723 O O . TYR A 1 90 ? 15.157 -9.008 -1.410 1.00 80.19 90 TYR A O 1
ATOM 731 N N . ARG A 1 91 ? 15.641 -10.815 -2.661 1.00 83.69 91 ARG A N 1
ATOM 732 C CA . ARG A 1 91 ? 16.797 -11.245 -1.844 1.00 83.69 91 ARG A CA 1
ATOM 733 C C . ARG A 1 91 ? 17.870 -10.153 -1.744 1.00 83.69 91 ARG A C 1
ATOM 735 O O . ARG A 1 91 ? 18.505 -10.017 -0.709 1.00 83.69 91 ARG A O 1
ATOM 742 N N . ASP A 1 92 ? 18.069 -9.410 -2.829 1.00 83.94 92 ASP A N 1
ATOM 743 C CA . ASP A 1 92 ? 18.873 -8.191 -2.860 1.00 83.94 92 ASP A CA 1
ATOM 744 C C . ASP A 1 92 ? 17.953 -7.031 -3.274 1.00 83.94 92 ASP A C 1
ATOM 746 O O . ASP A 1 92 ? 17.563 -6.970 -4.446 1.00 83.94 92 ASP A O 1
ATOM 750 N N . PRO A 1 93 ? 17.582 -6.126 -2.349 1.00 77.81 93 PRO A N 1
ATOM 751 C CA . PRO A 1 93 ? 16.702 -4.997 -2.646 1.00 77.81 93 PRO A CA 1
ATOM 752 C C . PRO A 1 93 ? 17.224 -4.093 -3.768 1.00 77.81 93 PRO A C 1
ATOM 754 O O . PRO A 1 93 ? 16.430 -3.533 -4.520 1.00 77.81 93 PRO A O 1
ATOM 757 N N . LYS A 1 94 ? 18.551 -4.004 -3.956 1.00 82.12 94 LYS A N 1
ATOM 758 C CA . LYS A 1 94 ? 19.162 -3.194 -5.025 1.00 82.12 94 LYS A CA 1
ATOM 759 C C . LYS A 1 94 ? 18.925 -3.768 -6.423 1.00 82.12 94 LYS A C 1
ATOM 761 O O . LYS A 1 94 ? 19.183 -3.086 -7.410 1.00 82.12 94 LYS A O 1
ATOM 766 N N . LYS A 1 95 ? 18.460 -5.017 -6.518 1.00 85.31 95 LYS A N 1
ATOM 767 C CA . LYS A 1 95 ? 18.120 -5.690 -7.780 1.00 85.31 95 LYS A CA 1
ATOM 768 C C . LYS A 1 95 ? 16.630 -5.633 -8.107 1.00 85.31 95 LYS A C 1
ATOM 770 O O . LYS A 1 95 ? 16.211 -6.277 -9.068 1.00 85.31 95 LYS A O 1
ATOM 775 N N . ALA A 1 96 ? 15.828 -4.906 -7.327 1.00 86.00 96 ALA A N 1
ATOM 776 C CA . ALA A 1 96 ? 14.438 -4.677 -7.684 1.00 86.00 96 ALA A CA 1
ATOM 777 C C . ALA A 1 96 ? 14.369 -3.983 -9.066 1.00 86.00 96 ALA A C 1
ATOM 779 O O . ALA A 1 96 ? 15.072 -2.998 -9.293 1.00 86.00 96 ALA A O 1
ATOM 780 N N . PRO A 1 97 ? 13.535 -4.466 -10.003 1.00 88.94 97 PRO A N 1
ATOM 781 C CA . PRO A 1 97 ? 13.400 -3.901 -11.351 1.00 88.94 97 PRO A CA 1
ATOM 782 C C . PRO A 1 97 ? 12.578 -2.598 -11.387 1.00 88.94 97 PRO A C 1
ATOM 784 O O . PRO A 1 97 ? 12.049 -2.217 -12.427 1.00 88.94 97 PRO A O 1
ATOM 787 N N . PHE A 1 98 ? 12.436 -1.932 -10.246 1.00 86.44 98 PHE A N 1
ATOM 788 C CA . PHE A 1 98 ? 11.734 -0.670 -10.070 1.00 86.44 98 PHE A CA 1
ATOM 789 C C . PHE A 1 98 ? 12.371 0.094 -8.908 1.00 86.44 98 PHE A C 1
ATOM 791 O O . PHE A 1 98 ? 13.099 -0.471 -8.091 1.00 86.44 98 PHE A O 1
ATOM 798 N N . SER A 1 99 ? 12.085 1.387 -8.822 1.00 81.88 99 SER A N 1
ATOM 799 C CA . SER A 1 99 ? 12.539 2.238 -7.726 1.00 81.88 99 SER A CA 1
ATOM 800 C C . SER A 1 99 ? 11.352 2.962 -7.115 1.00 81.88 99 SER A C 1
ATOM 802 O O . SER A 1 99 ? 10.427 3.361 -7.822 1.00 81.88 99 SER A O 1
ATOM 804 N N . VAL A 1 100 ? 11.393 3.126 -5.799 1.00 78.31 100 VAL A N 1
ATOM 805 C CA . VAL A 1 100 ? 10.400 3.863 -5.019 1.00 78.31 100 VAL A CA 1
ATOM 806 C C . VAL A 1 100 ? 11.190 4.849 -4.163 1.00 78.31 100 VAL A C 1
ATOM 808 O O . VAL A 1 100 ? 12.242 4.464 -3.650 1.00 78.31 100 VAL A O 1
ATOM 811 N N . PRO A 1 101 ? 10.761 6.112 -4.035 1.00 76.62 101 PRO A N 1
ATOM 812 C CA . PRO A 1 101 ? 11.396 7.037 -3.108 1.00 76.62 101 PRO A CA 1
ATOM 813 C C . PRO A 1 101 ? 11.376 6.474 -1.685 1.00 76.62 101 PRO A C 1
ATOM 815 O O . PRO A 1 101 ? 10.349 5.963 -1.241 1.00 76.62 101 PRO A O 1
ATOM 818 N N . GLU A 1 102 ? 12.496 6.592 -0.973 1.00 80.31 102 GLU A N 1
ATOM 819 C CA . GLU A 1 102 ? 12.558 6.215 0.439 1.00 80.31 102 GLU A CA 1
ATOM 820 C C . GLU A 1 102 ? 11.571 7.064 1.256 1.00 80.31 102 GLU A C 1
ATOM 822 O O . GLU A 1 102 ? 11.511 8.292 1.076 1.00 80.31 102 GLU A O 1
ATOM 827 N N . PRO A 1 103 ? 10.795 6.450 2.162 1.00 82.25 103 PRO A N 1
ATOM 828 C CA . PRO A 1 103 ? 9.848 7.182 2.972 1.00 82.25 103 PRO A CA 1
ATOM 829 C C . PRO A 1 103 ? 10.561 7.986 4.051 1.00 82.25 103 PRO A C 1
ATOM 831 O O . PRO A 1 103 ? 11.520 7.537 4.677 1.00 82.25 103 PRO A O 1
ATOM 834 N N . LYS A 1 104 ? 10.029 9.171 4.347 1.00 83.44 104 LYS A N 1
ATOM 835 C CA . LYS A 1 104 ? 10.396 9.907 5.559 1.00 83.44 104 LYS A CA 1
ATOM 836 C C . LYS A 1 104 ? 9.513 9.426 6.706 1.00 83.44 104 LYS A C 1
ATOM 838 O O . LYS A 1 104 ? 8.442 9.985 6.931 1.00 83.44 104 LYS A O 1
ATOM 843 N N . LEU A 1 105 ? 9.949 8.370 7.385 1.00 82.19 105 LEU A N 1
ATOM 844 C CA . LEU A 1 105 ? 9.236 7.795 8.527 1.00 82.19 105 LEU A CA 1
ATOM 845 C C . LEU A 1 105 ? 9.629 8.500 9.827 1.00 82.19 105 LEU A C 1
ATOM 847 O O . LEU A 1 105 ? 10.804 8.793 10.060 1.00 82.19 105 LEU A O 1
ATOM 851 N N . SER A 1 106 ? 8.650 8.742 10.692 1.00 80.19 106 SER A N 1
ATOM 852 C CA . SER A 1 106 ? 8.908 9.062 12.098 1.00 80.19 106 SER A CA 1
ATOM 853 C C . SER A 1 106 ? 9.426 7.834 12.869 1.00 80.19 106 SER A C 1
ATOM 855 O O . SER A 1 106 ? 9.369 6.701 12.386 1.00 80.19 106 SER A O 1
ATOM 857 N N . GLN A 1 107 ? 9.917 8.034 14.097 1.00 78.56 107 GLN A N 1
ATOM 858 C CA . GLN A 1 107 ? 10.342 6.923 14.961 1.00 78.56 107 GLN A CA 1
ATOM 859 C C . GLN A 1 107 ? 9.179 5.966 15.269 1.00 78.56 107 GLN A C 1
ATOM 861 O O . GLN A 1 107 ? 9.354 4.752 15.232 1.00 78.56 107 GLN A O 1
ATOM 866 N N . GLN A 1 108 ? 7.979 6.506 15.497 1.00 74.31 108 GLN A N 1
ATOM 867 C CA . GLN A 1 108 ? 6.775 5.710 15.738 1.00 74.31 108 GLN A CA 1
ATOM 868 C C . GLN A 1 108 ? 6.356 4.914 14.492 1.00 74.31 108 GLN A C 1
ATOM 870 O O . GLN A 1 108 ? 6.037 3.732 14.595 1.00 74.31 108 GLN A O 1
ATOM 875 N N . GLU A 1 109 ? 6.431 5.524 13.304 1.00 74.38 109 GLU A N 1
ATOM 876 C CA . GLU A 1 109 ? 6.206 4.815 12.034 1.00 74.38 109 GLU A CA 1
ATOM 877 C C . GLU A 1 109 ? 7.231 3.714 11.809 1.00 74.38 109 GLU A C 1
ATOM 879 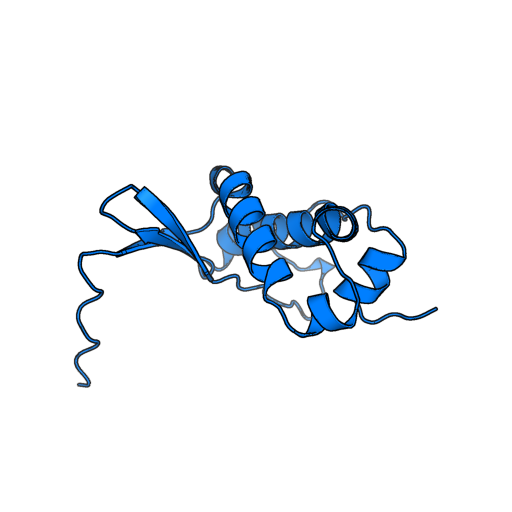O O . GLU A 1 109 ? 6.898 2.644 11.311 1.00 74.38 109 GLU A O 1
ATOM 884 N N . THR A 1 110 ? 8.478 3.964 12.198 1.00 75.81 110 THR A N 1
ATOM 885 C CA . THR A 1 110 ? 9.551 2.983 12.072 1.00 75.81 110 THR A CA 1
ATOM 886 C C . THR A 1 110 ? 9.272 1.762 12.950 1.00 75.81 110 THR A C 1
ATOM 888 O O . THR A 1 110 ? 9.380 0.637 12.465 1.00 75.81 110 THR A O 1
ATOM 891 N N . ALA A 1 111 ? 8.842 1.970 14.198 1.00 73.12 111 ALA A N 1
ATOM 892 C CA . ALA A 1 111 ? 8.470 0.886 15.104 1.00 73.12 111 ALA A CA 1
ATOM 893 C C . ALA A 1 111 ? 7.283 0.068 14.562 1.00 73.12 111 ALA A C 1
ATOM 895 O O . ALA A 1 111 ? 7.344 -1.159 14.535 1.00 73.12 111 ALA A O 1
ATOM 896 N N . TYR A 1 112 ? 6.244 0.729 14.040 1.00 71.88 112 TYR A N 1
ATOM 897 C CA . TYR A 1 112 ? 5.081 0.043 13.464 1.00 71.88 112 TYR A CA 1
ATOM 898 C C . TYR A 1 112 ? 5.412 -0.727 12.173 1.00 71.88 112 TYR A C 1
ATOM 900 O O . TYR A 1 112 ? 5.013 -1.879 12.018 1.00 71.88 112 TYR A O 1
ATOM 908 N N . CYS A 1 113 ? 6.142 -0.111 11.239 1.00 68.81 113 CYS A N 1
ATOM 909 C CA . CYS A 1 113 ? 6.430 -0.716 9.936 1.00 68.81 113 CYS A CA 1
ATOM 910 C C . CYS A 1 113 ? 7.514 -1.798 9.995 1.00 68.81 113 CYS A C 1
ATOM 912 O O . CYS A 1 113 ? 7.486 -2.721 9.181 1.00 68.81 113 CYS A O 1
ATOM 914 N N . TRP A 1 114 ? 8.476 -1.678 10.914 1.00 68.25 114 TRP A N 1
ATOM 915 C CA . TRP A 1 114 ? 9.682 -2.513 10.918 1.00 68.25 114 TRP A CA 1
ATOM 916 C C . TRP A 1 114 ? 9.888 -3.313 12.204 1.00 68.25 114 TRP A C 1
ATOM 918 O O . TRP A 1 114 ? 10.798 -4.138 12.248 1.00 68.25 114 TRP A O 1
ATOM 928 N N . GLY A 1 115 ? 9.066 -3.101 13.238 1.00 60.44 115 GLY A N 1
ATOM 929 C CA . GLY A 1 115 ? 9.200 -3.793 14.523 1.00 60.44 115 GLY A CA 1
ATOM 930 C C . GLY A 1 115 ? 10.517 -3.493 15.244 1.00 60.44 115 GLY A C 1
ATOM 931 O O . GLY A 1 115 ? 10.984 -4.321 16.022 1.00 60.44 115 GLY A O 1
ATOM 932 N N . ILE A 1 116 ? 11.153 -2.355 14.942 1.00 51.28 116 ILE A N 1
ATOM 933 C CA . ILE A 1 116 ? 12.409 -1.939 15.569 1.00 51.28 116 ILE A CA 1
ATOM 934 C C . ILE A 1 116 ? 12.070 -0.996 16.720 1.00 51.28 116 ILE A C 1
ATOM 936 O O . ILE A 1 116 ? 11.859 0.200 16.512 1.00 51.28 116 ILE A O 1
ATOM 940 N N . ASP A 1 117 ? 12.035 -1.552 17.926 1.00 43.44 117 ASP A N 1
ATOM 941 C CA . ASP A 1 117 ? 12.215 -0.779 19.149 1.00 43.44 117 ASP A CA 1
ATOM 942 C C . ASP A 1 117 ? 13.718 -0.477 19.283 1.00 43.44 117 ASP A C 1
ATOM 944 O O . ASP A 1 117 ? 14.542 -1.395 19.256 1.00 43.44 117 ASP A O 1
ATOM 948 N N . ASN A 1 118 ? 14.078 0.806 19.370 1.00 39.94 118 ASN A N 1
ATOM 949 C CA . ASN A 1 118 ? 15.406 1.224 19.839 1.00 39.94 118 ASN A CA 1
ATOM 950 C C . ASN A 1 118 ? 15.424 1.236 21.365 1.00 39.94 118 ASN A C 1
ATOM 952 O O . ASN A 1 118 ? 14.502 1.868 21.933 1.00 39.94 118 ASN A O 1
#

Sequence (118 aa):
AIKYRSLPQHFRFEPIRAHHLPQLMDLGKRYLQDEPVAQALGTTIENTRNGLEYLHQYAIAANSVVATSQICYENKNNQPIGMLIIYPTYRDPKKAPFSVPEPKLSQQETAYCWGIDN

Foldseek 3Di:
DPPPPPPPPFKDKDQDAPVCLVVQLVQVQVCLVVPPVSVVLVNHCVQQVQVSSQQSQQQNFVCVPPVPKIWMAGPVVRHTDDIDGDHDDDPDPVPPPGDGDDTPHDPSNCCVNPVDDD

Organism: NCBI:txid1317129

Secondary structure (DSSP, 8-state):
--------TTEEEEE--GGGHHHHHHHHHHHHHH-HHHHHTT--HHHHHHHHHHHHHHHHHHHHHH---EEEEETTTTEEEEEE---PPPSSGGG-SS--PPP---HHHHHHHH----